Protein AF-A0A352RVS1-F1 (afdb_monomer_lite)

Sequence (61 aa):
SSLGGHIASFASAATLYDVGFNHFFHAKSDDHGGDLIYIQGHCAPGIYARAFLEGRLDEDA

Radius of gyration: 13.29 Å; chains: 1; bounding box: 22×21×45 Å

Foldseek 3Di:
DPPDAAPPVLVVCVVVVVCCVVPNWDDDDPPRHTDDDPDDPRNVVVVVVVCVVVVNDDPVD

Secondary structure (DSSP, 8-state):
------HHHHHHHHHHHHHHHHHTPPPP-SS---------GGGHHHHHHHHHHTTSS-TT-

Structure (mmCIF, N/CA/C/O backbone):
data_AF-A0A352RVS1-F1
#
_entry.id   AF-A0A352RVS1-F1
#
loop_
_atom_site.group_PDB
_atom_site.id
_atom_site.type_symbol
_atom_site.label_atom_id
_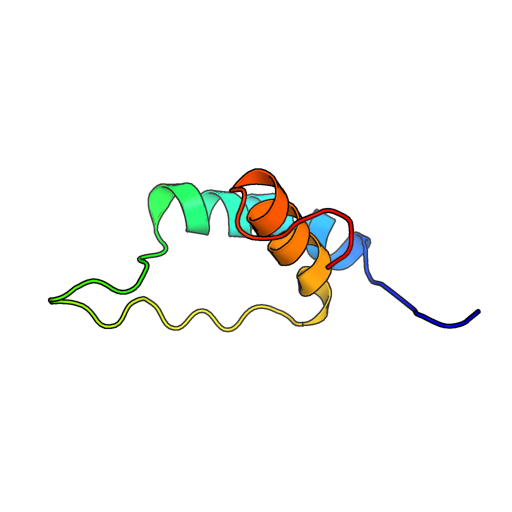atom_site.label_alt_id
_atom_site.label_comp_id
_atom_site.label_asym_id
_atom_site.label_entity_id
_atom_site.label_seq_id
_atom_site.pdbx_PDB_ins_code
_atom_site.Cartn_x
_atom_site.Cartn_y
_atom_site.Cartn_z
_atom_site.occupancy
_atom_site.B_iso_or_equiv
_atom_site.auth_seq_id
_atom_site.auth_comp_id
_atom_site.auth_asym_id
_atom_site.auth_atom_id
_atom_site.pdbx_PDB_model_num
ATOM 1 N N . SER A 1 1 ? 4.421 -7.972 26.254 1.00 52.75 1 SER A N 1
ATOM 2 C CA . SER A 1 1 ? 4.168 -6.951 25.222 1.00 52.75 1 SER A CA 1
ATOM 3 C C . SER A 1 1 ? 5.470 -6.704 24.477 1.00 52.75 1 SER A C 1
ATOM 5 O O . SER A 1 1 ? 6.369 -6.105 25.051 1.00 52.75 1 SER A O 1
ATOM 7 N N . SER A 1 2 ? 5.634 -7.260 23.274 1.00 52.62 2 SER A N 1
ATOM 8 C CA . SER A 1 2 ? 6.827 -7.039 22.431 1.00 52.62 2 SER A CA 1
ATOM 9 C C . SER A 1 2 ? 6.509 -7.203 20.940 1.00 52.62 2 SER A C 1
ATOM 11 O O . SER A 1 2 ? 7.335 -7.701 20.183 1.00 52.62 2 SER A O 1
ATOM 13 N N . LEU A 1 3 ? 5.291 -6.839 20.524 1.00 71.44 3 LEU A N 1
ATOM 14 C CA . LEU A 1 3 ? 4.804 -7.087 19.161 1.00 71.44 3 LEU A CA 1
ATOM 15 C C . LEU A 1 3 ? 5.572 -6.273 18.094 1.00 71.44 3 LEU A C 1
ATOM 17 O O . LEU A 1 3 ? 5.552 -6.625 16.921 1.00 71.44 3 LEU A O 1
ATOM 21 N N . GLY A 1 4 ? 6.312 -5.234 18.503 1.00 82.25 4 GLY A N 1
ATOM 22 C CA . GLY A 1 4 ? 7.087 -4.389 17.593 1.00 82.25 4 GLY A CA 1
ATOM 23 C C . GLY A 1 4 ? 6.198 -3.549 16.667 1.00 82.25 4 GLY A C 1
ATOM 24 O O . GLY A 1 4 ? 5.010 -3.378 16.928 1.00 82.25 4 GLY A O 1
ATOM 25 N N . GLY A 1 5 ? 6.791 -2.995 15.607 1.00 78.12 5 GLY A N 1
ATOM 26 C CA . GLY A 1 5 ? 6.102 -2.186 14.593 1.00 78.12 5 GLY A CA 1
ATOM 27 C C . GLY A 1 5 ? 6.887 -0.928 14.208 1.00 78.12 5 GLY A C 1
ATOM 28 O O . GLY A 1 5 ? 7.402 -0.223 15.074 1.00 78.12 5 GLY A O 1
ATOM 29 N N . HIS A 1 6 ? 6.984 -0.640 12.906 1.00 87.44 6 HIS A N 1
ATOM 30 C CA . HIS A 1 6 ? 7.712 0.520 12.381 1.00 8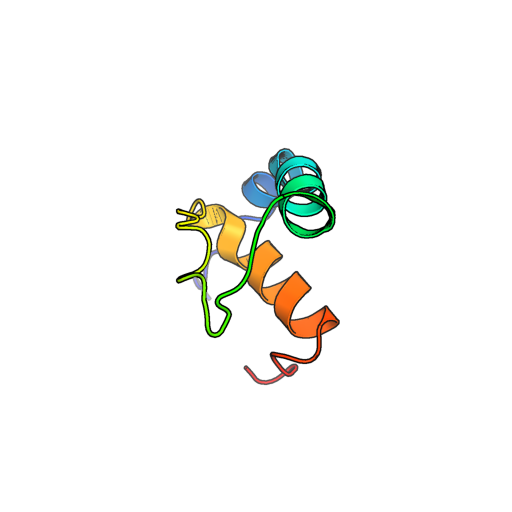7.44 6 HIS A CA 1
ATOM 31 C C . HIS A 1 6 ? 6.746 1.508 11.721 1.00 87.44 6 HIS A C 1
ATOM 33 O O . HIS A 1 6 ? 6.228 1.252 10.640 1.00 87.44 6 HIS A O 1
ATOM 39 N N . ILE A 1 7 ? 6.528 2.663 12.356 1.00 89.25 7 ILE A N 1
ATOM 40 C CA . ILE A 1 7 ? 5.672 3.733 11.809 1.00 89.25 7 ILE A CA 1
ATOM 41 C C . ILE A 1 7 ? 6.487 4.672 10.912 1.00 89.25 7 ILE A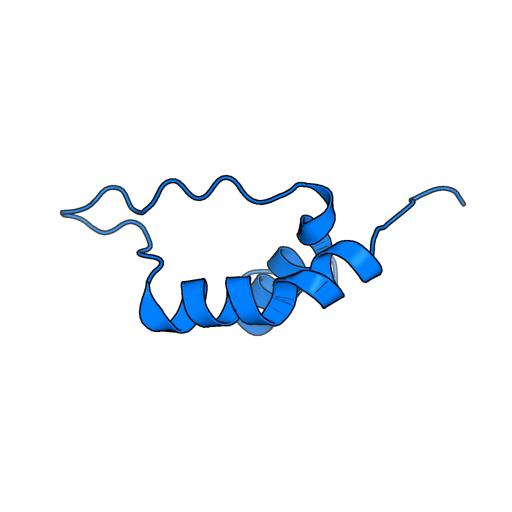 C 1
ATOM 43 O O . ILE A 1 7 ? 6.049 5.050 9.828 1.00 89.25 7 ILE A O 1
ATOM 47 N N . ALA A 1 8 ? 7.706 5.015 11.340 1.00 92.06 8 ALA A N 1
ATOM 48 C CA . ALA A 1 8 ? 8.544 5.997 10.655 1.00 92.06 8 ALA A CA 1
ATOM 49 C C . ALA A 1 8 ? 8.932 5.571 9.228 1.00 92.06 8 ALA A C 1
ATOM 51 O O . ALA A 1 8 ? 8.981 6.415 8.338 1.00 92.06 8 ALA A O 1
ATOM 52 N N . SER A 1 9 ? 9.175 4.273 9.003 1.00 92.50 9 SER A N 1
ATOM 53 C CA . SER A 1 9 ? 9.537 3.750 7.680 1.00 92.50 9 SER A CA 1
ATOM 54 C C . SER A 1 9 ? 8.420 3.941 6.660 1.00 92.50 9 SER A C 1
ATOM 56 O O . SER A 1 9 ? 8.688 4.409 5.560 1.00 92.50 9 SER A O 1
ATOM 58 N N . PHE A 1 10 ? 7.168 3.640 7.025 1.00 95.69 10 PHE A N 1
ATOM 59 C CA . PHE A 1 10 ? 6.053 3.903 6.120 1.00 95.69 10 PHE A CA 1
ATOM 60 C C . PHE A 1 10 ? 5.803 5.399 5.964 1.00 95.69 10 PHE A C 1
ATOM 62 O O . PHE A 1 10 ? 5.637 5.863 4.844 1.00 95.69 10 PHE A O 1
ATOM 69 N N . ALA A 1 11 ?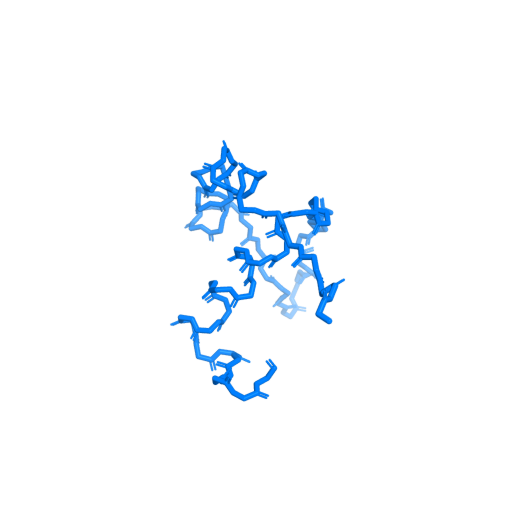 5.838 6.174 7.051 1.00 96.12 11 ALA A N 1
ATOM 70 C CA . ALA A 1 11 ? 5.592 7.612 6.987 1.00 96.12 11 ALA A CA 1
ATOM 71 C C . ALA A 1 11 ? 6.541 8.340 6.015 1.00 96.12 11 ALA A C 1
ATOM 73 O O . ALA A 1 11 ? 6.103 9.240 5.303 1.00 96.12 11 ALA A O 1
ATOM 74 N N . SER A 1 12 ? 7.815 7.936 5.932 1.00 96.94 12 SER A N 1
ATOM 75 C CA . SER A 1 12 ? 8.769 8.543 4.992 1.00 96.94 12 SER A CA 1
ATOM 76 C C . SER A 1 12 ? 8.562 8.126 3.530 1.00 96.94 12 SER A C 1
ATOM 78 O O . SER A 1 12 ? 8.999 8.846 2.634 1.00 96.94 12 SER A O 1
ATOM 80 N N . ALA A 1 13 ? 7.899 6.994 3.276 1.00 96.94 13 ALA A N 1
ATOM 81 C CA . ALA A 1 13 ? 7.677 6.436 1.940 1.00 96.94 13 ALA A CA 1
ATOM 82 C C . ALA A 1 13 ? 6.204 6.468 1.487 1.00 96.94 13 ALA A C 1
ATOM 84 O O . ALA A 1 13 ? 5.909 6.075 0.359 1.00 96.94 13 ALA A O 1
ATOM 85 N N . ALA A 1 14 ? 5.274 6.931 2.328 1.00 97.56 14 ALA A N 1
ATOM 86 C CA . ALA A 1 14 ? 3.834 6.831 2.091 1.00 97.56 14 ALA A CA 1
ATOM 87 C C . ALA A 1 14 ? 3.424 7.468 0.759 1.00 97.56 14 ALA A C 1
ATOM 89 O O . ALA A 1 14 ? 2.740 6.835 -0.040 1.00 97.56 14 ALA A O 1
ATOM 90 N N . THR A 1 15 ? 3.919 8.674 0.473 1.00 98.06 15 THR A N 1
ATOM 91 C CA . THR A 1 15 ? 3.625 9.378 -0.782 1.00 98.06 15 THR A CA 1
ATOM 92 C C . THR A 1 15 ? 4.158 8.633 -2.007 1.00 98.06 15 THR A C 1
ATOM 94 O O . THR A 1 15 ? 3.498 8.618 -3.042 1.00 98.06 15 THR A O 1
ATOM 97 N N . LEU A 1 16 ? 5.323 7.980 -1.903 1.00 98.06 16 LEU A N 1
ATOM 98 C CA . LEU A 1 16 ? 5.874 7.172 -2.996 1.00 98.06 16 LEU A CA 1
ATOM 99 C C . LEU A 1 16 ? 4.952 5.990 -3.312 1.00 98.06 16 LEU A C 1
ATOM 101 O O . LEU A 1 16 ? 4.630 5.756 -4.476 1.00 98.06 16 LEU A O 1
ATOM 105 N N . TYR A 1 17 ? 4.511 5.267 -2.280 1.00 98.38 17 TYR A N 1
ATOM 106 C CA . TYR A 1 17 ? 3.574 4.161 -2.460 1.00 98.38 17 TYR A CA 1
ATOM 107 C C . TYR A 1 17 ? 2.221 4.636 -2.985 1.00 98.38 17 TYR A C 1
ATOM 109 O O . TYR A 1 17 ? 1.672 3.990 -3.869 1.00 98.38 17 TYR A O 1
ATOM 117 N N . ASP A 1 18 ? 1.700 5.760 -2.493 1.00 98.31 18 ASP A N 1
ATOM 118 C CA . ASP A 1 18 ? 0.393 6.269 -2.909 1.00 98.31 18 ASP A CA 1
ATOM 119 C C . ASP A 1 18 ? 0.369 6.679 -4.388 1.00 98.31 18 ASP A C 1
ATOM 121 O O . ASP A 1 18 ? -0.528 6.280 -5.130 1.00 98.31 18 ASP A O 1
ATOM 125 N N . VAL A 1 19 ? 1.411 7.374 -4.855 1.00 98.62 19 VAL A N 1
ATOM 126 C CA . VAL A 1 19 ? 1.587 7.663 -6.286 1.00 98.62 19 VAL A CA 1
ATOM 127 C C . VAL A 1 19 ? 1.665 6.366 -7.091 1.00 98.62 19 VAL A C 1
ATOM 129 O O . VAL A 1 19 ? 1.009 6.250 -8.125 1.00 98.62 19 VAL A O 1
ATOM 132 N N . GLY A 1 20 ? 2.426 5.383 -6.604 1.00 98.44 20 GLY A N 1
ATOM 133 C CA . GLY A 1 20 ? 2.516 4.063 -7.217 1.00 98.44 20 GLY A CA 1
ATOM 134 C C . GLY A 1 20 ? 1.145 3.414 -7.386 1.00 98.44 20 GLY A C 1
ATOM 135 O O . GLY A 1 20 ? 0.757 3.083 -8.501 1.00 98.44 20 GLY A O 1
ATOM 136 N N . PHE A 1 21 ? 0.369 3.297 -6.312 1.00 98.25 21 PHE A N 1
ATOM 137 C CA . PHE A 1 21 ? -0.940 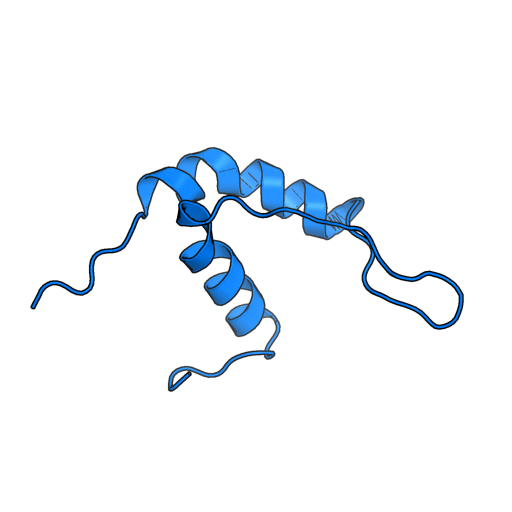2.652 -6.354 1.00 98.25 21 PHE A CA 1
ATOM 138 C C . PHE A 1 21 ? -1.970 3.380 -7.221 1.00 98.25 21 PHE A C 1
ATOM 140 O O . PHE A 1 21 ? -2.759 2.725 -7.892 1.00 98.25 21 PHE A O 1
ATOM 147 N N . ASN A 1 22 ? -1.999 4.713 -7.193 1.00 98.25 22 ASN A N 1
ATOM 148 C CA . ASN A 1 22 ? -3.039 5.464 -7.899 1.00 98.25 22 ASN A CA 1
ATOM 149 C C . ASN A 1 22 ? -2.751 5.626 -9.399 1.00 98.25 22 ASN A C 1
ATOM 151 O O . ASN A 1 22 ? -3.666 5.950 -10.156 1.00 98.25 22 ASN A O 1
ATOM 155 N N . HIS A 1 23 ? -1.500 5.434 -9.835 1.00 98.25 23 HIS A N 1
ATOM 156 C CA . HIS A 1 23 ? -1.098 5.792 -11.199 1.00 98.25 23 HIS A CA 1
ATOM 157 C C . HIS A 1 23 ? -0.242 4.764 -11.937 1.00 98.25 23 HIS A C 1
ATOM 159 O O . HIS A 1 23 ? -0.189 4.829 -13.162 1.00 98.25 23 HIS A O 1
ATOM 165 N N . PHE A 1 24 ? 0.442 3.852 -11.243 1.00 98.25 24 PHE A N 1
ATOM 166 C CA . PHE A 1 24 ? 1.462 3.005 -11.872 1.00 98.25 24 PHE A CA 1
ATOM 167 C C . PHE A 1 24 ? 1.282 1.513 -11.637 1.00 98.25 24 PHE A C 1
ATOM 169 O O . PHE A 1 24 ? 1.591 0.736 -12.528 1.00 98.25 24 PHE A O 1
ATOM 176 N N . PHE A 1 25 ? 0.848 1.103 -10.451 1.00 98.25 25 PHE A N 1
ATOM 177 C CA . PHE A 1 25 ? 0.812 -0.299 -10.071 1.00 98.25 25 PHE A CA 1
ATOM 178 C C . PHE A 1 25 ? -0.401 -0.993 -10.676 1.00 98.25 25 PHE A C 1
ATOM 180 O O . PHE A 1 25 ? -1.545 -0.666 -10.359 1.00 98.25 25 PHE A O 1
ATOM 187 N N . HIS A 1 26 ? -0.141 -2.000 -11.502 1.00 97.44 26 HIS A N 1
ATOM 188 C CA . HIS A 1 26 ? -1.172 -2.815 -12.121 1.00 97.44 26 HIS A CA 1
ATOM 189 C C . HIS A 1 26 ? -1.412 -4.082 -11.306 1.00 97.44 26 HIS A C 1
ATOM 191 O O . HIS A 1 26 ? -0.511 -4.896 -11.082 1.00 97.44 26 HIS A O 1
ATOM 197 N N . ALA A 1 27 ? -2.664 -4.273 -10.895 1.00 97.12 27 ALA A N 1
ATOM 198 C CA . ALA A 1 27 ? -3.132 -5.564 -10.416 1.00 97.12 27 ALA A CA 1
ATOM 199 C C . ALA A 1 27 ? -3.117 -6.602 -11.552 1.00 97.12 27 ALA A C 1
ATOM 201 O O . ALA A 1 27 ? -3.026 -6.273 -12.735 1.00 97.12 27 ALA A O 1
ATOM 202 N N . LYS A 1 28 ? -3.224 -7.877 -11.180 1.00 97.75 28 LYS A N 1
ATOM 203 C CA . LYS A 1 28 ? -3.401 -8.966 -12.140 1.00 97.75 28 LYS A CA 1
ATOM 204 C C . LYS A 1 28 ? -4.722 -8.803 -12.909 1.00 97.75 28 LYS A C 1
ATOM 206 O O . LYS A 1 28 ? -5.757 -8.553 -12.295 1.00 97.75 28 LYS A O 1
ATOM 211 N N . SER A 1 29 ? -4.678 -9.026 -14.218 1.00 96.88 29 SER A N 1
ATOM 212 C CA . SER A 1 29 ? -5.820 -9.110 -15.137 1.00 96.88 29 SER A CA 1
ATOM 213 C C . SER A 1 29 ? -5.774 -10.424 -15.934 1.00 96.88 29 SER A C 1
ATOM 215 O O . SER A 1 29 ? -4.887 -11.259 -15.731 1.00 96.88 29 SER A O 1
ATOM 217 N N . ASP A 1 30 ? -6.741 -10.634 -16.830 1.00 97.31 30 ASP A N 1
ATOM 218 C CA . ASP A 1 30 ? -6.807 -11.835 -17.679 1.00 97.31 30 ASP A CA 1
ATOM 219 C C . ASP A 1 30 ? -5.643 -11.916 -18.685 1.00 97.31 30 ASP A C 1
ATOM 221 O O . ASP A 1 30 ? -5.213 -13.007 -19.059 1.00 97.31 30 ASP A O 1
ATOM 225 N N . ASP A 1 31 ? -5.116 -10.765 -19.105 1.00 97.12 31 ASP A N 1
ATOM 226 C CA . ASP A 1 31 ? -4.069 -10.601 -20.117 1.00 97.12 31 ASP A CA 1
ATOM 227 C C . ASP A 1 31 ? -2.698 -10.195 -19.544 1.00 97.12 31 ASP A C 1
ATOM 229 O O . ASP A 1 31 ? -1.684 -10.322 -20.234 1.00 97.12 31 ASP A O 1
ATOM 233 N N . HIS A 1 32 ? -2.639 -9.753 -18.283 1.00 96.25 32 HIS A N 1
ATOM 234 C CA . HIS A 1 32 ? -1.417 -9.305 -17.620 1.00 96.25 32 HIS A CA 1
ATOM 235 C C . HIS A 1 32 ? -1.285 -9.895 -16.209 1.00 96.25 32 HIS A C 1
ATOM 237 O O . HIS A 1 32 ? -2.197 -9.838 -15.386 1.00 96.25 32 HIS A O 1
ATOM 243 N N . GLY A 1 33 ? -0.106 -10.432 -15.880 1.00 97.50 33 GLY A N 1
ATOM 244 C CA . GLY A 1 33 ? 0.152 -11.085 -14.587 1.00 97.50 33 GLY A CA 1
ATOM 245 C C . GLY A 1 33 ? 0.133 -10.154 -13.365 1.00 97.50 33 GLY A C 1
ATOM 246 O O . GLY A 1 33 ? 0.085 -10.644 -12.237 1.00 97.50 33 GLY A O 1
ATOM 247 N N . GLY A 1 34 ? 0.139 -8.842 -13.595 1.00 98.06 34 GLY A N 1
ATOM 248 C CA . GLY A 1 34 ? 0.304 -7.802 -12.581 1.00 98.06 34 GLY A CA 1
ATOM 249 C C . GLY A 1 34 ? 1.774 -7.451 -12.345 1.00 98.06 34 GLY A C 1
ATOM 250 O O . GLY A 1 34 ? 2.679 -8.187 -12.746 1.00 98.06 34 GLY A O 1
ATOM 251 N N . ASP A 1 35 ? 2.007 -6.315 -11.696 1.00 98.38 35 ASP A N 1
ATOM 252 C CA . ASP A 1 35 ? 3.358 -5.835 -11.415 1.00 98.38 35 ASP A CA 1
ATOM 253 C C . ASP A 1 35 ? 3.985 -6.560 -10.214 1.00 98.38 35 ASP A C 1
ATOM 255 O O . ASP A 1 35 ? 3.338 -6.824 -9.197 1.00 98.38 35 ASP A O 1
ATOM 259 N N . LEU A 1 36 ? 5.285 -6.856 -10.305 1.00 98.06 36 LEU A N 1
ATOM 260 C CA . LEU A 1 36 ? 6.044 -7.484 -9.221 1.00 98.06 36 LEU A CA 1
ATOM 261 C C . LEU A 1 36 ? 6.587 -6.425 -8.256 1.00 98.06 36 LEU A C 1
ATOM 263 O O . LEU A 1 36 ? 7.699 -5.920 -8.414 1.00 98.06 36 LEU A O 1
ATOM 267 N N . ILE A 1 37 ? 5.797 -6.096 -7.236 1.00 97.50 37 ILE A N 1
ATOM 268 C CA . ILE A 1 37 ? 6.130 -5.043 -6.271 1.00 97.50 37 ILE A CA 1
ATOM 269 C C . ILE A 1 37 ? 6.730 -5.656 -5.000 1.00 97.50 37 ILE A C 1
ATOM 271 O O . ILE A 1 37 ? 6.029 -6.201 -4.148 1.00 97.50 37 ILE A O 1
ATOM 275 N N . TYR A 1 38 ? 8.046 -5.522 -4.841 1.00 97.62 38 TYR A N 1
ATOM 276 C CA . TYR A 1 38 ? 8.777 -5.970 -3.653 1.00 97.62 38 TYR A CA 1
ATOM 277 C C . TYR A 1 38 ? 8.715 -4.903 -2.552 1.00 97.62 38 TYR A C 1
ATOM 279 O O . TYR A 1 38 ? 9.607 -4.065 -2.415 1.00 97.62 38 TYR A O 1
ATOM 287 N N . ILE A 1 39 ? 7.628 -4.907 -1.780 1.00 97.31 39 ILE A N 1
ATOM 288 C CA . ILE A 1 39 ? 7.402 -3.946 -0.692 1.00 97.31 39 ILE A CA 1
ATOM 289 C C . ILE A 1 39 ? 8.485 -4.076 0.394 1.00 97.31 39 ILE A C 1
ATOM 291 O O . ILE A 1 39 ? 8.843 -5.180 0.806 1.00 97.31 39 ILE A O 1
ATOM 295 N N . GLN A 1 40 ? 8.967 -2.945 0.924 1.00 97.25 40 GLN A N 1
ATOM 296 C CA . GLN A 1 40 ? 9.834 -2.949 2.102 1.00 97.25 40 GLN A CA 1
ATOM 297 C C . GLN A 1 40 ? 9.064 -3.509 3.307 1.00 97.25 40 GLN A C 1
ATOM 299 O O . GLN A 1 40 ? 8.047 -2.948 3.703 1.00 97.25 40 GLN A O 1
ATOM 304 N N . GLY A 1 41 ? 9.575 -4.562 3.953 1.00 94.38 41 GLY A N 1
ATOM 305 C CA . GLY A 1 41 ? 8.857 -5.238 5.045 1.00 94.38 41 GLY A CA 1
ATOM 306 C C . GLY A 1 41 ? 8.410 -4.317 6.190 1.00 94.38 41 GLY A C 1
ATOM 307 O O . GLY A 1 41 ? 7.318 -4.476 6.725 1.00 94.38 41 GLY A O 1
ATOM 308 N N . HIS A 1 42 ? 9.195 -3.291 6.528 1.00 96.75 42 HIS A N 1
ATOM 309 C CA . HIS A 1 42 ? 8.833 -2.325 7.574 1.00 96.75 42 HIS A CA 1
ATOM 310 C C . HIS A 1 42 ? 7.736 -1.329 7.167 1.00 96.75 42 HIS A C 1
ATOM 312 O O . HIS A 1 42 ? 7.190 -0.651 8.032 1.00 96.75 42 HIS A O 1
ATOM 318 N N . CYS A 1 43 ? 7.378 -1.261 5.884 1.00 96.44 43 CYS A N 1
ATOM 319 C CA . CYS A 1 43 ? 6.224 -0.511 5.393 1.00 96.44 43 CYS A CA 1
ATOM 320 C C . CYS A 1 43 ? 4.917 -1.316 5.417 1.00 96.44 43 CYS A C 1
ATOM 322 O O . CYS A 1 43 ? 3.867 -0.748 5.118 1.00 96.44 43 CYS A O 1
ATOM 324 N N . ALA A 1 44 ? 4.951 -2.605 5.785 1.00 96.50 44 ALA A N 1
ATOM 325 C CA . ALA A 1 44 ? 3.770 -3.471 5.793 1.00 96.50 44 ALA A CA 1
ATOM 326 C C . ALA A 1 44 ? 2.542 -2.871 6.510 1.00 96.50 44 ALA A C 1
ATOM 328 O O . ALA A 1 44 ? 1.456 -2.965 5.937 1.00 96.50 44 ALA A O 1
ATOM 329 N N . PRO A 1 45 ? 2.666 -2.173 7.665 1.00 96.31 45 PRO A N 1
ATOM 330 C CA . PRO A 1 45 ? 1.508 -1.554 8.314 1.00 96.31 45 PRO A CA 1
ATOM 331 C C . PRO A 1 45 ? 0.733 -0.583 7.413 1.00 96.31 45 PRO A C 1
ATOM 333 O O . PRO A 1 45 ? -0.491 -0.546 7.458 1.00 96.31 45 PRO A O 1
ATOM 336 N N . GLY A 1 46 ? 1.422 0.170 6.553 1.00 96.94 46 GLY A N 1
ATOM 337 C CA . GLY A 1 46 ? 0.769 1.081 5.614 1.00 96.94 46 GLY A CA 1
ATOM 338 C C . GLY A 1 46 ? 0.052 0.372 4.466 1.00 96.94 46 GLY A C 1
ATOM 339 O O . GLY A 1 46 ? -0.997 0.828 4.016 1.00 96.94 46 GLY A O 1
ATOM 340 N N . ILE A 1 47 ? 0.575 -0.776 4.024 1.00 97.88 47 ILE A N 1
ATOM 341 C CA . ILE A 1 47 ? -0.090 -1.608 3.012 1.00 97.88 47 ILE A CA 1
ATOM 342 C C . ILE A 1 47 ? -1.360 -2.237 3.585 1.00 97.88 47 ILE A C 1
ATOM 344 O O . ILE A 1 47 ? -2.391 -2.230 2.914 1.00 97.88 47 ILE A O 1
ATOM 348 N N . TYR A 1 48 ? -1.313 -2.727 4.828 1.00 97.19 48 TYR A N 1
ATOM 349 C CA . TYR A 1 48 ? -2.502 -3.237 5.516 1.00 97.19 48 TYR A CA 1
ATOM 350 C C . TYR A 1 48 ? -3.536 -2.136 5.746 1.00 97.19 48 TYR A C 1
ATOM 352 O O . TYR A 1 48 ? -4.708 -2.344 5.451 1.00 97.19 48 TYR A O 1
ATOM 360 N N . ALA A 1 49 ? -3.106 -0.937 6.153 1.00 97.38 49 ALA A N 1
ATOM 361 C CA . ALA A 1 49 ? -4.001 0.208 6.299 1.00 97.38 49 ALA A CA 1
ATOM 362 C C . ALA A 1 49 ? -4.723 0.556 4.985 1.00 97.38 49 ALA A C 1
ATOM 364 O O . ALA A 1 49 ? -5.933 0.774 4.987 1.00 97.38 49 ALA A O 1
ATOM 365 N N . ARG A 1 50 ? -4.019 0.552 3.843 1.00 97.88 50 ARG A N 1
ATOM 366 C CA . ARG A 1 50 ? -4.659 0.738 2.532 1.00 97.88 50 ARG A CA 1
ATOM 367 C C . ARG A 1 50 ? -5.640 -0.390 2.213 1.00 97.88 50 ARG A C 1
ATOM 369 O O . ARG A 1 50 ? -6.747 -0.112 1.772 1.00 97.88 50 ARG A O 1
ATOM 376 N N . ALA A 1 51 ? -5.252 -1.644 2.440 1.00 97.81 51 ALA A N 1
ATOM 377 C CA . ALA A 1 51 ? -6.119 -2.792 2.186 1.00 97.81 51 ALA A CA 1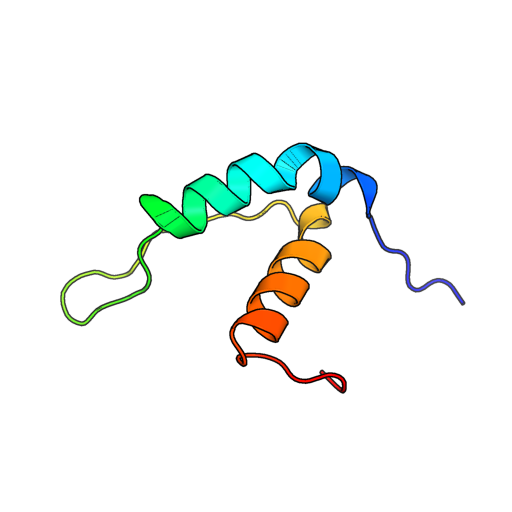
ATOM 378 C C . ALA A 1 51 ? -7.409 -2.745 3.027 1.00 97.81 51 ALA A C 1
ATOM 380 O O . ALA A 1 51 ? -8.472 -3.064 2.504 1.00 97.81 51 ALA A O 1
ATOM 381 N N . PHE A 1 52 ? -7.335 -2.286 4.279 1.00 97.94 52 PHE A N 1
ATOM 382 C CA . PHE A 1 52 ? -8.504 -2.013 5.119 1.00 97.94 52 PHE A CA 1
ATOM 383 C C . PHE A 1 52 ? -9.398 -0.913 4.523 1.00 97.94 52 PHE A C 1
ATOM 385 O O . PHE A 1 52 ? -10.598 -1.116 4.361 1.00 97.94 52 PHE A O 1
ATOM 392 N N . LEU A 1 53 ? -8.823 0.225 4.109 1.00 97.50 53 LEU A N 1
ATOM 393 C CA . LEU A 1 53 ? -9.582 1.313 3.468 1.00 97.50 53 LEU A CA 1
ATOM 394 C C . LEU A 1 53 ? -10.234 0.898 2.138 1.00 97.50 53 LEU A C 1
ATOM 396 O O . LEU A 1 53 ? -11.291 1.410 1.782 1.00 97.50 53 LEU A O 1
ATOM 400 N N . GLU A 1 54 ? -9.619 -0.035 1.413 1.00 97.81 54 GLU A N 1
ATOM 401 C CA . GLU A 1 54 ? -10.166 -0.640 0.193 1.00 97.81 54 GLU A CA 1
ATOM 402 C C . GLU A 1 54 ? -11.190 -1.758 0.479 1.00 97.81 54 GLU A C 1
ATOM 404 O O . GLU A 1 54 ? -11.704 -2.368 -0.457 1.00 97.81 54 GLU A O 1
ATOM 409 N N . GLY A 1 55 ? -11.487 -2.053 1.750 1.00 97.19 55 GLY A N 1
ATOM 410 C CA . GLY A 1 55 ? -12.440 -3.089 2.156 1.00 97.19 55 GLY A CA 1
ATOM 411 C C . GLY A 1 55 ? -11.951 -4.523 1.928 1.00 97.19 55 GLY A C 1
ATOM 412 O O . GLY A 1 55 ? -12.762 -5.439 1.823 1.00 97.19 55 GLY A O 1
ATOM 413 N N . ARG A 1 56 ? -10.633 -4.730 1.809 1.00 97.19 56 ARG A N 1
ATOM 414 C CA . ARG A 1 56 ? -10.005 -6.049 1.604 1.00 97.19 56 ARG A CA 1
ATOM 415 C C . ARG A 1 56 ? -9.591 -6.736 2.906 1.00 97.19 56 ARG A C 1
ATOM 417 O O . ARG A 1 56 ? -9.342 -7.937 2.885 1.00 97.19 56 ARG A O 1
ATOM 424 N N . LEU A 1 57 ? -9.486 -5.980 3.995 1.00 97.44 57 LEU A N 1
ATOM 425 C CA . LEU A 1 57 ? -9.256 -6.459 5.360 1.00 97.44 57 LEU A CA 1
ATOM 426 C C . LEU A 1 57 ? -10.305 -5.832 6.282 1.00 97.44 57 LEU A C 1
ATOM 428 O O . LEU A 1 57 ? -10.774 -4.727 6.003 1.00 97.44 57 LEU A O 1
ATOM 432 N N . ASP A 1 58 ? -10.645 -6.524 7.364 1.00 95.94 58 ASP A N 1
ATOM 433 C CA . ASP A 1 58 ? -11.488 -6.006 8.442 1.00 95.94 58 ASP A CA 1
ATOM 434 C C . ASP A 1 58 ? -10.645 -5.640 9.679 1.00 95.94 58 ASP A C 1
ATOM 436 O O . ASP A 1 58 ? -9.417 -5.705 9.651 1.00 95.94 58 ASP A O 1
ATOM 440 N N . GLU A 1 59 ? -11.304 -5.149 10.730 1.00 94.00 59 GLU A N 1
ATOM 441 C CA . GLU A 1 59 ? -10.644 -4.678 11.957 1.00 94.00 59 GLU A CA 1
ATOM 442 C C . GLU A 1 59 ? -10.072 -5.823 12.811 1.00 94.00 59 GLU A C 1
ATOM 444 O O . GLU A 1 59 ? -9.159 -5.593 13.603 1.00 94.00 59 GLU A O 1
ATOM 449 N N . ASP A 1 60 ? -10.573 -7.048 12.628 1.00 91.00 60 ASP A N 1
ATOM 450 C CA . ASP A 1 60 ? -10.188 -8.226 13.410 1.00 91.00 60 ASP A CA 1
ATOM 451 C C . ASP A 1 60 ? -9.078 -9.061 12.731 1.00 91.00 60 ASP A C 1
ATOM 453 O O . ASP A 1 60 ? -8.637 -10.072 13.291 1.00 91.00 60 ASP A O 1
ATOM 457 N N . ALA A 1 61 ? -8.645 -8.653 11.532 1.00 71.44 61 ALA A N 1
ATOM 458 C CA . ALA A 1 61 ? -7.643 -9.324 10.701 1.00 71.44 61 ALA A CA 1
ATOM 459 C C . ALA A 1 61 ? -6.190 -9.182 11.194 1.00 71.44 61 ALA A C 1
ATOM 461 O O . ALA A 1 61 ? -5.786 -8.099 11.679 1.00 71.44 61 ALA A O 1
#

pLDDT: mean 93.89, std 9.5, range [52.62, 98.62]